Protein AF-A0A817GU40-F1 (afdb_monomer_lite)

Structure (mmCIF, N/CA/C/O backbone):
data_AF-A0A817GU40-F1
#
_entry.id   AF-A0A817GU40-F1
#
loop_
_atom_site.group_PDB
_atom_site.id
_atom_site.type_symbol
_atom_site.label_atom_id
_atom_site.label_alt_id
_atom_site.label_comp_id
_atom_site.label_asym_id
_atom_site.label_entity_id
_atom_site.label_seq_id
_atom_site.pdbx_PDB_ins_code
_atom_site.Cartn_x
_atom_site.Cartn_y
_atom_site.Cartn_z
_atom_site.occupancy
_atom_site.B_iso_or_equiv
_atom_site.auth_seq_id
_atom_site.auth_comp_id
_atom_site.auth_asym_id
_atom_site.auth_atom_id
_atom_site.pdbx_PDB_model_num
ATOM 1 N N . MET A 1 1 ? -4.614 10.550 -30.739 1.00 41.94 1 MET A N 1
ATOM 2 C CA . MET A 1 1 ? -3.796 9.346 -31.024 1.00 41.94 1 MET A CA 1
ATOM 3 C C . MET A 1 1 ? -3.714 8.613 -29.701 1.00 41.94 1 MET A C 1
ATOM 5 O O . MET A 1 1 ? -2.741 8.742 -28.977 1.00 41.94 1 MET A O 1
ATOM 9 N N . ASP A 1 2 ? -4.815 7.974 -29.325 1.00 48.62 2 ASP A N 1
ATOM 10 C CA . ASP A 1 2 ? -5.115 7.648 -27.931 1.00 48.62 2 ASP A CA 1
ATOM 11 C C . ASP A 1 2 ? -4.964 6.144 -27.750 1.00 48.62 2 ASP A C 1
ATOM 13 O O . ASP A 1 2 ? -5.931 5.393 -27.686 1.00 48.62 2 ASP A O 1
ATOM 17 N N . ASN A 1 3 ? -3.714 5.684 -27.734 1.00 46.31 3 ASN A N 1
ATOM 18 C CA . ASN A 1 3 ? -3.408 4.315 -27.334 1.00 46.31 3 ASN A CA 1
ATOM 19 C C . ASN A 1 3 ? -3.334 4.260 -25.803 1.00 46.31 3 ASN A C 1
ATOM 21 O O . ASN A 1 3 ? -2.267 4.045 -25.232 1.00 46.31 3 ASN A O 1
ATOM 25 N N . ASN A 1 4 ? -4.475 4.484 -25.144 1.00 54.88 4 ASN A N 1
ATOM 26 C CA . ASN A 1 4 ? -4.633 4.273 -23.706 1.00 54.88 4 ASN A CA 1
ATOM 27 C C . ASN A 1 4 ? -4.653 2.771 -23.425 1.00 54.88 4 ASN A C 1
ATOM 29 O O . ASN A 1 4 ? -5.698 2.143 -23.293 1.00 54.88 4 ASN A O 1
ATOM 33 N N . ASN A 1 5 ? -3.461 2.193 -23.349 1.00 58.88 5 ASN A N 1
ATOM 34 C CA . ASN A 1 5 ? -3.230 0.895 -22.734 1.00 58.88 5 ASN A CA 1
ATOM 35 C C . ASN A 1 5 ? -2.968 1.110 -21.232 1.00 58.88 5 ASN A C 1
ATOM 37 O O . ASN A 1 5 ? -1.946 0.664 -20.707 1.00 58.88 5 ASN A O 1
ATOM 41 N N . ASP A 1 6 ? -3.840 1.873 -20.557 1.00 68.94 6 ASP A N 1
ATOM 42 C CA . ASP A 1 6 ? -3.722 2.050 -19.112 1.00 68.94 6 ASP A CA 1
ATOM 43 C C . ASP A 1 6 ? -4.147 0.743 -18.446 1.00 68.94 6 ASP A C 1
ATOM 45 O O . ASP A 1 6 ? -5.315 0.350 -18.443 1.00 68.94 6 ASP A O 1
ATOM 49 N N . LYS A 1 7 ? -3.145 -0.021 -18.017 1.00 85.25 7 LYS A N 1
ATOM 50 C CA . LYS A 1 7 ? -3.371 -1.276 -17.317 1.00 85.25 7 LYS A CA 1
ATOM 51 C C . LYS A 1 7 ? -3.663 -0.932 -15.873 1.00 85.25 7 LYS A C 1
ATOM 53 O O . LYS A 1 7 ? -2.782 -0.472 -15.153 1.00 85.25 7 LYS A O 1
ATOM 58 N N . GLU A 1 8 ? -4.877 -1.234 -15.449 1.00 89.00 8 GLU A N 1
ATOM 59 C CA . GLU A 1 8 ? -5.270 -1.061 -14.062 1.00 89.00 8 GLU A CA 1
ATOM 60 C C . GLU A 1 8 ? -4.788 -2.239 -13.213 1.00 89.00 8 GLU A C 1
ATOM 62 O O . GLU A 1 8 ? -4.920 -3.414 -13.566 1.00 89.00 8 GLU A O 1
ATOM 67 N N . TYR A 1 9 ? -4.244 -1.912 -12.052 1.00 90.38 9 TYR A N 1
ATOM 68 C CA . TYR A 1 9 ? -3.688 -2.839 -11.091 1.00 90.38 9 TYR A CA 1
ATOM 69 C C . TYR A 1 9 ? -4.428 -2.727 -9.765 1.00 90.38 9 TYR A C 1
ATOM 71 O O . TYR A 1 9 ? -4.554 -1.650 -9.183 1.00 90.38 9 TYR A O 1
ATOM 79 N N . LYS A 1 10 ? -4.878 -3.869 -9.245 1.00 91.25 10 LYS A N 1
ATOM 80 C CA . LYS A 1 10 ? -5.510 -3.952 -7.929 1.00 91.25 10 LYS A CA 1
ATOM 81 C C . LYS A 1 10 ? -4.462 -4.250 -6.863 1.00 91.25 10 LYS A C 1
ATOM 83 O O . LYS A 1 10 ? -3.888 -5.337 -6.838 1.00 91.25 10 LYS A O 1
ATOM 88 N N . VAL A 1 11 ? -4.265 -3.313 -5.945 1.00 90.62 11 VAL A N 1
ATOM 89 C CA . VAL A 1 11 ? -3.376 -3.462 -4.793 1.00 90.62 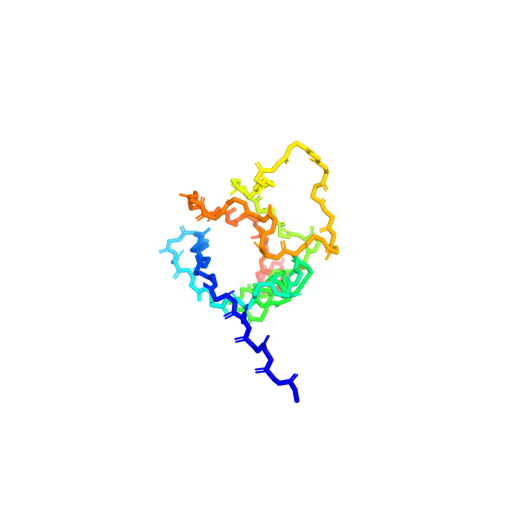11 VAL A CA 1
ATOM 90 C C . VAL A 1 11 ? -4.207 -3.754 -3.553 1.00 90.62 11 VAL A C 1
ATOM 92 O O . VAL A 1 11 ? -5.094 -2.981 -3.199 1.00 90.62 11 VAL A O 1
ATOM 95 N N . VAL A 1 12 ? -3.915 -4.867 -2.877 1.00 91.88 12 VAL A N 1
ATOM 96 C CA . VAL A 1 12 ? -4.544 -5.218 -1.596 1.00 91.88 12 VAL A CA 1
ATOM 97 C C . VAL A 1 12 ? -3.549 -4.969 -0.470 1.00 91.88 12 VAL A C 1
ATOM 99 O O . VAL A 1 12 ? -2.521 -5.646 -0.378 1.00 91.88 12 VAL A O 1
ATOM 102 N N . LEU A 1 13 ? -3.883 -4.011 0.390 1.00 92.88 13 LEU A N 1
ATOM 103 C CA . LEU A 1 13 ? -3.096 -3.605 1.542 1.00 92.88 13 LEU A CA 1
ATOM 104 C C . LEU A 1 13 ? -3.802 -4.013 2.833 1.00 92.88 13 LEU A C 1
ATOM 106 O O . LEU A 1 13 ? -4.922 -3.597 3.112 1.00 92.88 13 LEU A O 1
ATOM 110 N N . LYS A 1 14 ? -3.133 -4.816 3.650 1.00 92.44 14 LYS A N 1
ATOM 111 C CA . LYS A 1 14 ? -3.584 -5.171 4.993 1.00 92.44 14 LYS A CA 1
ATOM 112 C C . LYS A 1 14 ? -3.015 -4.202 6.008 1.00 92.44 14 LYS A C 1
ATOM 114 O O . LYS A 1 14 ? -1.799 -4.093 6.124 1.00 92.44 14 LYS A O 1
ATOM 119 N N . TRP A 1 15 ? -3.884 -3.573 6.785 1.00 90.31 15 TRP A N 1
ATOM 120 C CA . TRP A 1 15 ? -3.498 -2.725 7.904 1.00 90.31 15 TRP A CA 1
ATOM 121 C C . TRP A 1 15 ? -4.319 -3.106 9.135 1.00 90.31 15 TRP A C 1
ATOM 123 O O . TRP A 1 15 ? -5.547 -3.041 9.118 1.00 90.31 15 TRP A O 1
ATOM 133 N N . ASN A 1 16 ? -3.657 -3.546 10.209 1.00 84.25 16 ASN A N 1
ATOM 134 C CA . ASN A 1 16 ? -4.315 -4.119 11.388 1.00 84.25 16 ASN A CA 1
ATOM 135 C C . ASN A 1 16 ? -5.307 -5.243 11.015 1.00 84.25 16 ASN A C 1
ATOM 137 O O . ASN A 1 16 ? -4.905 -6.291 10.508 1.00 84.25 16 ASN A O 1
ATOM 141 N N . LYS A 1 17 ? -6.603 -5.031 11.271 1.00 85.31 17 LYS A N 1
ATOM 142 C CA . LYS A 1 17 ? -7.705 -5.951 10.942 1.00 85.31 17 LYS A CA 1
ATOM 143 C C . LYS A 1 17 ? -8.492 -5.510 9.700 1.00 85.31 17 LYS A C 1
ATOM 145 O O . LYS A 1 17 ? -9.526 -6.099 9.405 1.00 85.31 17 LYS A O 1
ATOM 150 N N . LEU A 1 18 ? -8.019 -4.480 8.998 1.00 87.50 18 LEU A N 1
ATOM 151 C CA . LEU A 1 18 ? -8.651 -3.900 7.818 1.00 87.50 18 LEU A CA 1
ATOM 152 C C . LEU A 1 18 ? -7.900 -4.306 6.543 1.00 87.50 18 LEU A C 1
ATOM 154 O O . LEU A 1 18 ? -6.674 -4.447 6.526 1.00 87.50 18 LEU A O 1
ATOM 158 N N . GLU A 1 19 ? -8.655 -4.483 5.462 1.00 91.75 19 GLU A N 1
ATOM 159 C CA . GLU A 1 19 ? -8.138 -4.677 4.106 1.00 91.75 19 GLU A CA 1
ATOM 160 C C . GLU A 1 19 ? -8.542 -3.467 3.258 1.00 91.75 19 GLU A C 1
ATOM 162 O O . GLU A 1 19 ? -9.723 -3.236 3.010 1.00 91.75 19 GLU A O 1
ATOM 167 N N . LEU A 1 20 ? -7.547 -2.696 2.827 1.00 91.19 20 LEU A N 1
ATOM 168 C CA . LEU A 1 20 ? -7.698 -1.568 1.918 1.00 91.19 20 LEU A CA 1
ATOM 169 C C . LEU A 1 20 ? -7.371 -2.026 0.500 1.00 91.19 20 LEU A C 1
ATOM 171 O O . LEU A 1 20 ? -6.432 -2.794 0.273 1.00 91.19 20 LEU A O 1
ATOM 175 N N . ILE A 1 21 ? -8.165 -1.568 -0.458 1.00 92.25 21 ILE A N 1
ATOM 176 C CA . ILE A 1 21 ? -8.031 -1.937 -1.863 1.00 92.25 21 ILE A CA 1
ATOM 177 C C . ILE A 1 21 ? -7.844 -0.654 -2.659 1.00 92.25 21 ILE A C 1
ATOM 179 O O . ILE A 1 21 ? -8.713 0.212 -2.631 1.00 92.25 21 ILE A O 1
ATOM 183 N N . PHE A 1 22 ? -6.739 -0.568 -3.392 1.00 91.38 22 PHE A N 1
ATOM 184 C CA . PHE A 1 22 ? -6.431 0.557 -4.268 1.00 91.38 22 PHE A CA 1
ATOM 185 C C . PHE A 1 22 ? -6.418 0.074 -5.715 1.00 91.38 22 PHE A C 1
ATOM 187 O O . PHE A 1 22 ? -5.776 -0.931 -6.025 1.00 91.38 22 PHE A O 1
ATOM 194 N N . ASN A 1 23 ? -7.128 0.778 -6.594 1.00 92.06 23 ASN A N 1
ATOM 195 C CA . ASN A 1 23 ? -7.062 0.547 -8.034 1.00 92.06 23 ASN A CA 1
ATOM 196 C C . ASN A 1 23 ? -6.127 1.595 -8.618 1.00 92.06 23 ASN A C 1
ATOM 198 O O . ASN A 1 23 ? -6.403 2.789 -8.523 1.00 92.06 23 ASN A O 1
ATOM 202 N N . LEU A 1 24 ? -4.999 1.147 -9.158 1.00 90.94 24 LEU A N 1
ATOM 203 C CA . LEU A 1 24 ? -3.960 2.026 -9.654 1.00 90.94 24 LEU A CA 1
ATOM 204 C C . LEU A 1 24 ? -3.719 1.812 -11.141 1.00 90.94 24 LEU A C 1
ATOM 206 O O . LEU A 1 24 ? -3.520 0.689 -11.583 1.00 90.94 24 LEU A O 1
ATOM 210 N N . GLN A 1 25 ? -3.656 2.903 -11.886 1.00 92.31 25 GLN A N 1
ATOM 211 C CA . GLN A 1 25 ? -3.135 2.937 -13.244 1.00 92.31 25 GLN A CA 1
ATOM 212 C C . GLN A 1 25 ? -1.658 2.520 -13.292 1.00 92.31 25 GLN A C 1
ATOM 214 O O . GLN A 1 25 ? -0.898 2.787 -12.353 1.00 92.31 25 GLN A O 1
ATOM 219 N N . SER A 1 26 ? -1.234 1.910 -14.397 1.00 90.44 26 SER A N 1
ATOM 220 C CA . SER A 1 26 ? 0.139 1.413 -14.592 1.00 90.44 26 SER A CA 1
ATOM 221 C C . SER A 1 26 ? 1.196 2.516 -14.538 1.00 90.44 26 SER A C 1
ATOM 223 O O . SER A 1 26 ? 2.335 2.264 -14.145 1.00 90.44 26 SER A O 1
ATOM 225 N N . THR A 1 27 ? 0.798 3.731 -14.912 1.00 91.00 27 THR A N 1
ATOM 226 C CA . THR A 1 27 ? 1.624 4.942 -14.972 1.00 91.00 27 THR A CA 1
ATOM 227 C C . THR A 1 27 ? 1.812 5.617 -13.615 1.00 91.00 27 THR A C 1
ATOM 229 O O . THR A 1 27 ? 2.737 6.415 -13.455 1.00 91.00 27 THR A O 1
ATOM 232 N N . GLN A 1 28 ? 0.971 5.295 -12.627 1.00 92.50 28 GLN A N 1
ATOM 233 C CA . GLN A 1 28 ? 1.125 5.833 -11.279 1.00 92.50 28 GLN A CA 1
ATOM 234 C C . GLN A 1 28 ? 2.387 5.284 -10.623 1.00 92.50 28 GLN A C 1
ATOM 236 O O . GLN A 1 28 ? 2.873 4.201 -10.954 1.00 92.50 28 GLN A O 1
ATOM 241 N N . THR A 1 29 ? 2.921 6.044 -9.673 1.00 93.44 29 THR A N 1
ATOM 242 C CA . THR A 1 29 ? 4.172 5.707 -8.993 1.00 93.44 29 THR A CA 1
ATOM 243 C C . THR A 1 29 ? 3.926 5.175 -7.586 1.00 93.44 29 THR A C 1
ATOM 245 O O . THR A 1 29 ? 2.843 5.308 -7.013 1.00 93.44 29 THR A O 1
ATOM 248 N N . SER A 1 30 ? 4.960 4.590 -6.988 1.00 90.88 30 SER A N 1
ATOM 249 C CA . SER A 1 30 ? 4.933 4.173 -5.588 1.00 90.88 30 SER A CA 1
ATOM 250 C C . SER A 1 30 ? 4.702 5.356 -4.636 1.00 90.88 30 SER A C 1
ATOM 252 O O . SER A 1 30 ? 4.116 5.165 -3.571 1.00 90.88 30 SER A O 1
ATOM 254 N N . SER A 1 31 ? 5.109 6.575 -5.019 1.00 92.38 31 SER A N 1
ATOM 255 C CA . SER A 1 31 ? 4.809 7.797 -4.267 1.00 92.38 31 SER A CA 1
ATOM 256 C C . SER A 1 31 ? 3.308 8.086 -4.231 1.00 92.38 31 SER A C 1
ATOM 258 O O . SER A 1 31 ? 2.771 8.351 -3.158 1.00 92.38 31 SER A O 1
ATOM 260 N N . GLU A 1 32 ? 2.621 7.948 -5.368 1.00 92.94 32 GLU A N 1
ATOM 261 C CA . GLU A 1 32 ? 1.164 8.127 -5.451 1.00 92.94 32 GLU A CA 1
ATOM 262 C C . GLU A 1 32 ? 0.433 7.084 -4.595 1.00 92.94 32 GLU A C 1
ATOM 264 O O . GLU A 1 32 ? -0.455 7.432 -3.820 1.00 92.94 32 GLU A O 1
ATOM 269 N N . LEU A 1 33 ? 0.866 5.814 -4.634 1.00 91.69 33 LEU A N 1
ATOM 270 C CA . LEU A 1 33 ? 0.327 4.771 -3.749 1.00 91.69 33 LEU A CA 1
ATOM 271 C C . LEU A 1 33 ? 0.469 5.164 -2.270 1.00 91.69 33 LEU A C 1
ATOM 273 O O . LEU A 1 33 ? -0.483 5.015 -1.510 1.00 91.69 33 LEU A O 1
ATOM 277 N N . LYS A 1 34 ? 1.631 5.677 -1.849 1.00 92.19 34 LYS A N 1
ATOM 278 C CA . LYS A 1 34 ? 1.830 6.130 -0.463 1.00 92.19 34 LYS A CA 1
ATOM 279 C C . LYS A 1 34 ? 0.926 7.308 -0.098 1.00 92.19 34 LYS A C 1
ATOM 281 O O . LYS A 1 34 ? 0.446 7.360 1.033 1.00 92.19 34 LYS A O 1
ATOM 286 N N . SER A 1 35 ? 0.679 8.226 -1.031 1.00 93.00 35 SER A N 1
ATOM 287 C CA . SER A 1 35 ? -0.259 9.335 -0.826 1.00 93.00 35 SER A CA 1
ATOM 288 C C . SER A 1 35 ? -1.682 8.819 -0.603 1.00 93.00 35 SER A C 1
ATOM 290 O O . SER A 1 35 ? -2.316 9.172 0.383 1.00 93.00 35 SER A O 1
ATOM 292 N N . LEU A 1 36 ? -2.143 7.883 -1.434 1.00 92.75 36 LEU A N 1
ATOM 293 C CA . LEU A 1 36 ? -3.466 7.265 -1.285 1.00 92.75 36 LEU A CA 1
ATOM 294 C C . LEU A 1 36 ? -3.605 6.488 0.031 1.00 92.75 36 LEU A C 1
ATOM 296 O O . LEU A 1 36 ? -4.661 6.488 0.659 1.00 92.75 36 LEU A O 1
ATOM 300 N N . ILE A 1 37 ? -2.534 5.827 0.476 1.00 92.19 37 ILE A N 1
ATOM 301 C CA . ILE A 1 37 ? -2.510 5.172 1.788 1.00 92.19 37 ILE A CA 1
ATOM 302 C C . ILE A 1 37 ? -2.650 6.210 2.899 1.00 92.19 37 ILE A C 1
ATOM 304 O O . ILE A 1 37 ? -3.422 5.988 3.826 1.00 92.19 37 ILE A O 1
ATOM 308 N N . TYR A 1 38 ? -1.946 7.340 2.796 1.00 92.81 38 TYR A N 1
ATOM 309 C CA . TYR A 1 38 ? -2.047 8.421 3.770 1.00 92.81 38 TYR A CA 1
ATOM 310 C C . TYR A 1 38 ? -3.478 8.952 3.878 1.00 92.81 38 TYR A C 1
ATOM 312 O O . TYR A 1 38 ? -3.983 9.063 4.988 1.00 92.81 38 TYR A O 1
ATOM 320 N N . GLU A 1 39 ? -4.163 9.185 2.759 1.00 90.81 39 GLU A N 1
ATOM 321 C CA . GLU A 1 39 ? -5.556 9.653 2.772 1.00 90.81 39 GLU A CA 1
ATOM 322 C C . GLU A 1 39 ? -6.517 8.671 3.462 1.00 90.81 39 GLU A C 1
ATOM 324 O O . GLU A 1 39 ? -7.502 9.089 4.060 1.00 90.81 39 GLU A O 1
ATOM 329 N N . GLN A 1 40 ? -6.218 7.367 3.422 1.00 89.69 40 GLN A N 1
ATOM 330 C CA . GLN A 1 40 ? -7.065 6.331 4.018 1.00 89.69 40 GLN A CA 1
ATOM 331 C C . GLN A 1 40 ? -6.688 5.956 5.455 1.00 89.69 40 GLN A C 1
ATOM 333 O O . GLN A 1 40 ? -7.538 5.462 6.196 1.00 89.69 40 GLN A O 1
ATOM 338 N N . THR A 1 41 ? -5.417 6.093 5.841 1.00 89.38 41 THR A N 1
ATOM 339 C CA . THR A 1 41 ? -4.918 5.625 7.145 1.00 89.38 41 THR A CA 1
ATOM 340 C C . THR A 1 41 ? -4.359 6.732 8.021 1.00 89.38 41 THR A C 1
ATOM 342 O O . THR A 1 41 ? -4.013 6.450 9.162 1.00 89.38 41 THR A O 1
ATOM 345 N N . HIS A 1 42 ? -4.179 7.944 7.497 1.00 90.00 42 HIS A N 1
ATOM 346 C CA . HIS A 1 42 ? -3.469 9.049 8.147 1.00 90.00 42 HIS A CA 1
ATOM 347 C C . HIS A 1 42 ? -2.062 8.663 8.639 1.00 90.00 42 HIS A C 1
ATOM 349 O O . HIS A 1 42 ? -1.564 9.201 9.621 1.00 90.00 42 HIS A O 1
ATOM 355 N N . ILE A 1 43 ? -1.404 7.698 7.982 1.00 90.44 43 ILE A N 1
ATOM 356 C CA . ILE A 1 43 ? -0.018 7.312 8.294 1.00 90.44 43 ILE A CA 1
ATOM 357 C C . ILE A 1 43 ? 0.883 8.028 7.305 1.00 90.44 43 ILE A C 1
ATOM 359 O O . ILE A 1 43 ? 0.799 7.756 6.108 1.00 90.44 43 ILE A O 1
ATOM 363 N N . LEU A 1 44 ? 1.754 8.913 7.787 1.00 89.94 44 LEU A N 1
ATOM 364 C CA . LEU A 1 44 ? 2.669 9.670 6.931 1.00 89.94 44 LEU A CA 1
ATOM 365 C C . LEU A 1 44 ? 3.472 8.746 5.994 1.00 89.94 44 LEU A C 1
ATOM 367 O O . LEU A 1 44 ? 3.958 7.714 6.459 1.00 89.94 44 LEU A O 1
ATOM 371 N N . PRO A 1 45 ? 3.698 9.114 4.717 1.00 90.50 45 PRO A N 1
ATOM 372 C CA . PRO A 1 45 ? 4.430 8.297 3.736 1.00 90.50 45 PRO A CA 1
ATOM 373 C C . PRO A 1 45 ? 5.794 7.762 4.197 1.00 90.50 45 PRO A C 1
ATOM 375 O O . PRO A 1 45 ? 6.228 6.697 3.752 1.00 90.50 45 PRO A O 1
ATOM 378 N N . ASP A 1 46 ? 6.468 8.499 5.081 1.00 88.19 46 ASP A N 1
ATOM 379 C CA . ASP A 1 46 ? 7.754 8.126 5.681 1.00 88.19 46 ASP A CA 1
ATOM 380 C C . ASP A 1 46 ? 7.609 7.075 6.803 1.00 88.19 46 ASP A C 1
ATOM 382 O O . ASP A 1 46 ? 8.462 6.211 6.989 1.00 88.19 46 ASP A O 1
ATOM 386 N N . GLN A 1 47 ? 6.469 7.080 7.501 1.00 88.88 47 GLN A N 1
ATOM 387 C CA . GLN A 1 47 ? 6.115 6.132 8.564 1.00 88.88 47 GLN A CA 1
ATOM 388 C C . GLN A 1 47 ? 5.406 4.871 8.035 1.00 88.88 47 GLN A C 1
ATOM 390 O O . GLN A 1 47 ? 5.159 3.931 8.793 1.00 88.88 47 GLN A O 1
ATOM 395 N N . GLN A 1 48 ? 5.090 4.820 6.736 1.00 90.94 48 GLN A N 1
ATOM 396 C CA . GLN A 1 48 ? 4.475 3.666 6.080 1.00 90.94 48 GLN A CA 1
ATOM 397 C C . GLN A 1 48 ? 5.515 2.582 5.759 1.00 90.94 48 GLN A C 1
ATOM 399 O O . GLN A 1 48 ? 6.231 2.637 4.755 1.00 90.94 48 GLN A O 1
ATOM 404 N N . LYS A 1 49 ? 5.558 1.523 6.568 1.00 90.50 49 LYS A N 1
ATOM 405 C CA . LYS A 1 49 ? 6.337 0.313 6.274 1.00 90.50 49 LYS A CA 1
ATOM 406 C C . LYS A 1 49 ? 5.494 -0.666 5.461 1.00 90.50 49 LYS A C 1
ATOM 408 O O . LYS A 1 49 ? 4.702 -1.424 6.018 1.00 90.50 49 LYS A O 1
ATOM 413 N N . LEU A 1 50 ? 5.689 -0.654 4.142 1.00 90.62 50 LEU A N 1
ATOM 414 C CA . LEU A 1 50 ? 5.036 -1.561 3.192 1.00 90.62 50 LEU A CA 1
ATOM 415 C C . LEU A 1 50 ? 5.807 -2.882 3.087 1.00 90.62 50 LEU A C 1
ATOM 417 O O . LEU A 1 50 ? 6.793 -3.006 2.362 1.00 90.62 50 LEU A O 1
ATOM 421 N N . MET A 1 51 ? 5.359 -3.889 3.825 1.00 89.62 51 MET A N 1
ATOM 422 C CA . MET A 1 51 ? 5.945 -5.225 3.829 1.00 89.62 51 MET A CA 1
ATOM 423 C C . MET A 1 51 ? 5.351 -6.073 2.705 1.00 89.62 51 MET A C 1
ATOM 425 O O . MET A 1 51 ? 4.137 -6.119 2.519 1.00 89.62 51 MET A O 1
ATOM 429 N N . GLY A 1 52 ? 6.208 -6.780 1.970 1.00 87.12 52 GLY A N 1
ATOM 430 C CA . GLY A 1 52 ? 5.789 -7.637 0.856 1.00 87.12 52 GLY A CA 1
ATOM 431 C C . GLY A 1 52 ? 5.682 -6.920 -0.491 1.00 87.12 52 GLY A C 1
ATOM 432 O O . GLY A 1 52 ? 5.500 -7.594 -1.499 1.00 87.12 52 GLY A O 1
ATOM 433 N N . LEU A 1 53 ? 5.867 -5.595 -0.535 1.00 89.06 53 LEU A N 1
ATOM 434 C CA . LEU A 1 53 ? 6.003 -4.865 -1.791 1.00 89.06 53 LEU A CA 1
ATOM 435 C C . LEU A 1 53 ? 7.421 -5.045 -2.347 1.00 89.06 53 LEU A C 1
ATOM 437 O O . LEU A 1 53 ? 8.406 -4.741 -1.675 1.00 89.06 53 LEU A O 1
ATOM 441 N N . LYS A 1 54 ? 7.523 -5.570 -3.567 1.00 89.44 54 LYS A N 1
ATOM 442 C CA . LYS A 1 54 ? 8.790 -5.807 -4.271 1.00 89.44 54 LYS A CA 1
ATOM 443 C C . LYS A 1 54 ? 8.641 -5.427 -5.736 1.00 89.44 54 LYS A C 1
ATOM 445 O O . LYS A 1 54 ? 7.524 -5.354 -6.236 1.00 89.44 54 LYS A O 1
ATOM 450 N N . LEU A 1 55 ? 9.759 -5.234 -6.423 1.00 91.00 55 LEU A N 1
ATOM 451 C CA . LEU A 1 55 ? 9.779 -5.116 -7.878 1.00 91.00 55 LEU A CA 1
ATOM 452 C C . LEU A 1 55 ? 9.576 -6.490 -8.540 1.00 91.00 55 LEU A C 1
ATOM 454 O O . LEU A 1 55 ? 9.904 -7.526 -7.955 1.00 91.00 55 LEU A O 1
ATOM 458 N N . LYS A 1 56 ? 9.044 -6.504 -9.767 1.00 90.06 56 LYS A N 1
ATOM 459 C CA . LYS A 1 56 ? 8.981 -7.701 -10.6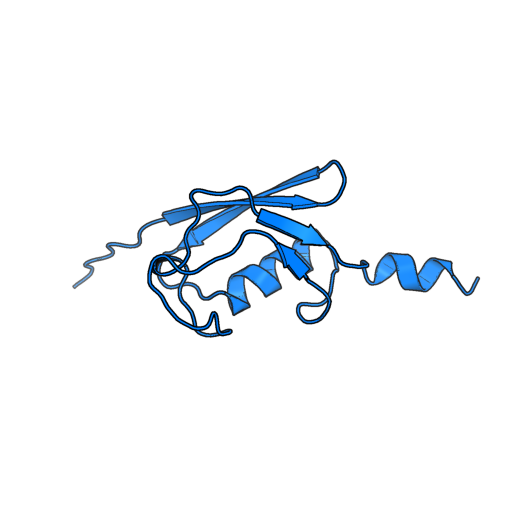27 1.00 90.06 56 LYS A CA 1
ATOM 460 C C . LYS A 1 56 ? 10.376 -8.142 -11.083 1.00 90.06 56 LYS A C 1
ATOM 462 O O . LYS A 1 56 ? 10.613 -9.331 -11.279 1.00 90.06 56 LYS A O 1
ATOM 467 N N . THR A 1 57 ? 11.289 -7.189 -11.239 1.00 88.81 57 THR A N 1
ATOM 468 C CA . THR A 1 57 ? 12.684 -7.378 -11.651 1.00 88.81 57 THR A CA 1
ATOM 469 C C . THR A 1 57 ? 13.639 -7.031 -10.501 1.00 88.81 57 THR A C 1
ATOM 471 O O . THR A 1 57 ? 13.262 -6.306 -9.581 1.00 88.81 57 THR A O 1
ATOM 474 N N . PRO A 1 58 ? 14.875 -7.558 -10.488 1.00 88.12 58 PRO A N 1
ATOM 475 C CA . PRO A 1 58 ? 15.860 -7.187 -9.475 1.00 88.12 58 PRO A CA 1
ATOM 476 C C . PRO A 1 58 ? 16.205 -5.693 -9.570 1.00 88.12 58 PRO A C 1
ATOM 478 O O . PRO A 1 58 ? 16.574 -5.204 -10.634 1.00 88.12 58 PRO A O 1
ATOM 481 N N . GLY A 1 59 ? 16.105 -4.978 -8.449 1.00 88.06 59 GLY A N 1
ATOM 482 C CA . GLY A 1 59 ? 16.383 -3.546 -8.377 1.00 88.06 59 GLY A CA 1
ATOM 483 C C . GLY A 1 59 ? 15.980 -2.937 -7.036 1.00 88.06 59 GLY A C 1
ATOM 484 O O . GLY A 1 59 ? 15.526 -3.638 -6.127 1.00 88.06 59 GLY A O 1
ATOM 485 N N . THR A 1 60 ? 16.132 -1.618 -6.932 1.00 87.94 60 THR A N 1
ATOM 486 C CA . THR A 1 60 ? 15.741 -0.840 -5.752 1.00 87.94 60 THR A CA 1
ATOM 487 C C . THR A 1 60 ? 14.398 -0.175 -6.005 1.00 87.94 60 THR A C 1
ATOM 489 O O . THR A 1 60 ? 14.240 0.546 -6.985 1.00 87.94 60 THR A O 1
ATOM 492 N N . LEU A 1 61 ? 13.439 -0.393 -5.107 1.00 87.62 61 LEU A N 1
ATOM 493 C CA . LEU A 1 61 ? 12.170 0.326 -5.133 1.00 87.62 61 LEU A CA 1
ATOM 494 C C . LEU A 1 61 ? 12.412 1.790 -4.747 1.00 87.62 61 LEU A C 1
ATOM 496 O O . LEU A 1 61 ? 12.914 2.071 -3.659 1.00 87.62 61 LEU A O 1
ATOM 500 N N . THR A 1 62 ? 12.044 2.711 -5.631 1.00 89.69 62 THR A N 1
ATOM 501 C CA . THR A 1 62 ? 12.143 4.160 -5.425 1.00 89.69 62 THR A CA 1
ATOM 502 C C . THR A 1 62 ? 10.756 4.793 -5.471 1.00 89.69 62 THR A C 1
ATOM 504 O O . THR A 1 62 ? 9.788 4.170 -5.910 1.00 89.69 62 THR A O 1
ATOM 507 N N . ASN A 1 63 ? 10.647 6.059 -5.063 1.00 86.69 63 ASN A N 1
ATOM 508 C CA . ASN A 1 63 ? 9.409 6.842 -5.162 1.00 86.69 63 ASN A CA 1
ATOM 509 C C . ASN A 1 63 ? 8.907 7.018 -6.607 1.00 86.69 63 ASN A C 1
ATOM 511 O O . ASN A 1 63 ? 7.729 7.285 -6.809 1.00 86.69 63 ASN A O 1
ATOM 515 N N . THR A 1 64 ? 9.785 6.857 -7.600 1.00 89.88 64 THR A N 1
ATOM 516 C CA . THR A 1 64 ? 9.458 6.978 -9.028 1.00 89.88 64 THR A CA 1
ATOM 517 C C . THR A 1 64 ? 9.140 5.63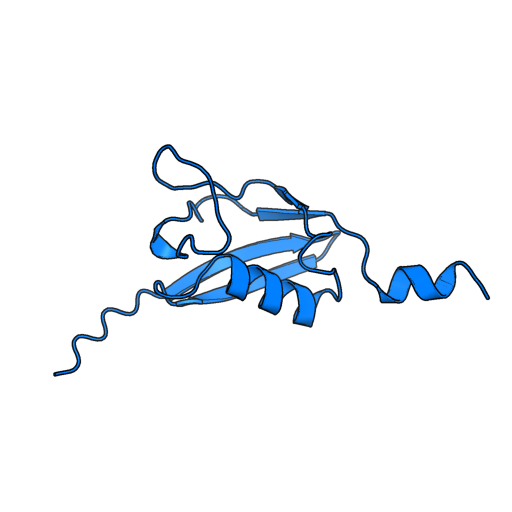9 -9.685 1.00 89.88 64 THR A C 1
ATOM 519 O O . THR A 1 64 ? 8.735 5.626 -10.842 1.00 89.88 64 THR A O 1
ATOM 522 N N . THR A 1 65 ? 9.333 4.517 -8.981 1.00 92.12 65 THR A N 1
ATOM 523 C CA . THR A 1 65 ? 8.945 3.189 -9.465 1.00 92.12 65 THR A CA 1
ATOM 524 C C . THR A 1 65 ? 7.466 3.192 -9.813 1.00 92.12 65 THR A C 1
ATOM 526 O O . THR A 1 65 ? 6.633 3.543 -8.974 1.00 92.12 65 THR A O 1
ATOM 529 N N . THR A 1 66 ? 7.147 2.774 -11.032 1.00 92.44 66 THR A N 1
ATOM 530 C CA . THR A 1 66 ? 5.7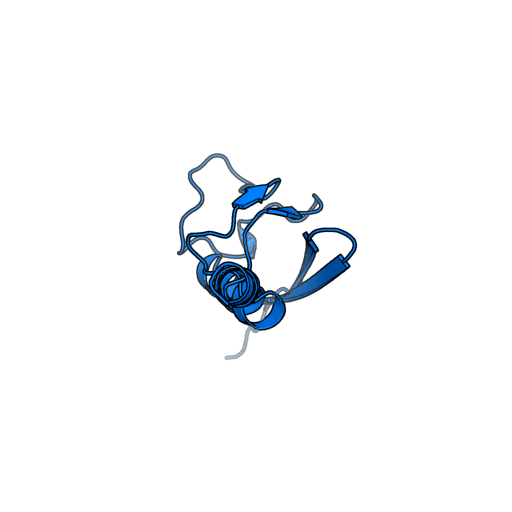62 2.703 -11.501 1.00 92.44 66 THR A CA 1
ATOM 531 C C . THR A 1 66 ? 5.055 1.461 -10.974 1.00 92.44 66 THR A C 1
ATOM 533 O O . THR A 1 66 ? 5.687 0.461 -10.633 1.00 92.44 66 THR A O 1
ATOM 536 N N . VAL A 1 67 ? 3.727 1.496 -10.915 1.00 91.25 67 VAL A N 1
ATOM 537 C CA . VAL A 1 67 ? 2.918 0.356 -10.464 1.00 91.25 67 VAL A CA 1
ATOM 538 C C . VAL A 1 67 ? 3.111 -0.862 -11.368 1.00 91.25 67 VAL A C 1
ATOM 540 O O . VAL A 1 67 ? 3.115 -1.991 -10.876 1.00 91.25 67 VAL A O 1
ATOM 543 N N . ASP A 1 68 ? 3.356 -0.650 -12.664 1.00 91.44 68 ASP A N 1
ATOM 544 C CA . ASP A 1 68 ? 3.675 -1.733 -13.598 1.00 91.44 68 ASP A CA 1
ATOM 545 C C . ASP A 1 68 ? 4.932 -2.518 -13.195 1.00 91.44 68 ASP A C 1
AT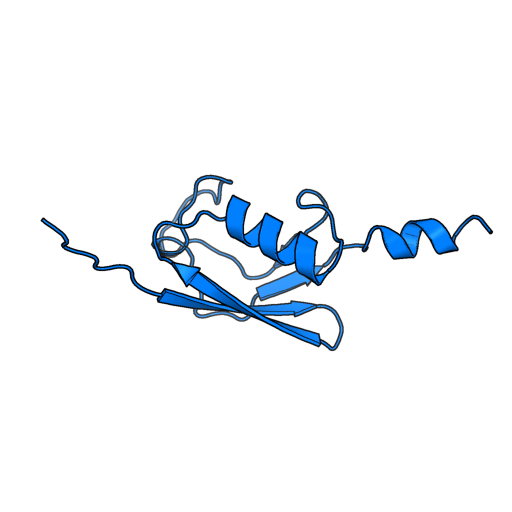OM 547 O O . ASP A 1 68 ? 5.000 -3.728 -13.403 1.00 91.44 68 ASP A O 1
ATOM 551 N N . GLU A 1 69 ? 5.899 -1.877 -12.545 1.00 91.25 69 GLU A N 1
ATOM 552 C CA . GLU A 1 69 ? 7.135 -2.524 -12.102 1.00 91.25 69 GLU A CA 1
ATOM 553 C C . GLU A 1 69 ? 6.983 -3.259 -10.762 1.00 91.25 69 GLU A C 1
ATOM 555 O O . GLU A 1 69 ? 7.865 -4.032 -10.377 1.00 91.25 69 GLU A O 1
ATOM 560 N N . LEU A 1 70 ? 5.866 -3.071 -10.052 1.00 90.12 70 LEU A N 1
ATOM 561 C CA . LEU A 1 70 ? 5.613 -3.677 -8.746 1.00 90.12 70 LEU A CA 1
ATOM 562 C C . LEU A 1 70 ? 5.057 -5.099 -8.880 1.00 90.12 70 LEU A C 1
ATOM 564 O O . LEU A 1 70 ? 4.154 -5.393 -9.663 1.00 90.12 70 LEU A O 1
ATOM 568 N N . ASN A 1 71 ? 5.565 -6.014 -8.060 1.00 89.81 71 ASN A N 1
ATOM 569 C CA . ASN A 1 71 ? 5.004 -7.348 -7.919 1.00 89.81 71 ASN A CA 1
ATOM 570 C C . ASN A 1 71 ? 3.807 -7.309 -6.963 1.00 89.81 71 ASN A C 1
ATOM 572 O O . ASN A 1 71 ? 3.955 -7.400 -5.745 1.00 89.81 71 ASN A O 1
ATOM 576 N N . LEU A 1 72 ? 2.614 -7.197 -7.543 1.00 85.25 72 LEU A N 1
ATOM 577 C CA . LEU A 1 72 ? 1.339 -7.126 -6.825 1.00 85.25 72 LEU A CA 1
ATOM 578 C C . LEU A 1 72 ? 0.681 -8.496 -6.605 1.00 85.25 72 LEU A C 1
ATOM 580 O O . LEU A 1 72 ? -0.467 -8.577 -6.176 1.00 85.25 72 LEU A O 1
ATOM 584 N N . SER A 1 73 ? 1.403 -9.586 -6.880 1.00 80.81 73 SER A N 1
ATOM 585 C CA . SER A 1 73 ? 0.904 -10.952 -6.653 1.00 80.81 73 SER A CA 1
ATOM 586 C C . SER A 1 73 ? 0.791 -11.290 -5.161 1.00 80.81 73 SER A C 1
ATOM 588 O O . SER A 1 73 ? 0.149 -12.268 -4.782 1.00 80.81 73 SER A O 1
ATOM 590 N N . THR A 1 74 ? 1.436 -10.498 -4.302 1.00 78.75 74 THR A N 1
ATOM 591 C CA . THR A 1 74 ? 1.468 -10.673 -2.851 1.00 78.75 74 THR A CA 1
ATOM 592 C C . THR A 1 74 ? 0.614 -9.626 -2.150 1.00 78.75 74 THR A C 1
ATOM 594 O O . THR A 1 74 ? 0.614 -8.453 -2.518 1.00 78.75 74 THR A O 1
ATOM 597 N N . LYS A 1 75 ? -0.079 -10.037 -1.081 1.00 85.00 75 LYS A N 1
ATOM 598 C CA . LYS A 1 75 ? -0.741 -9.089 -0.178 1.00 85.00 75 LYS A CA 1
ATOM 599 C C . LYS A 1 75 ? 0.318 -8.218 0.490 1.00 85.00 75 LYS A C 1
ATOM 601 O O . LYS A 1 75 ? 1.250 -8.747 1.097 1.00 85.00 75 LYS A O 1
ATOM 606 N N . ILE A 1 76 ? 0.158 -6.904 0.393 1.00 92.06 76 ILE A N 1
ATOM 607 C CA . ILE A 1 76 ? 1.040 -5.950 1.062 1.00 92.06 76 ILE A CA 1
ATOM 608 C C . ILE A 1 76 ? 0.531 -5.786 2.492 1.00 92.06 76 ILE A C 1
ATOM 610 O O . ILE A 1 76 ? -0.675 -5.705 2.713 1.00 92.06 76 ILE A O 1
ATOM 614 N N . MET A 1 77 ? 1.428 -5.744 3.470 1.00 92.31 77 MET A N 1
ATOM 615 C CA . MET A 1 77 ? 1.086 -5.408 4.852 1.00 92.31 77 MET A CA 1
ATOM 616 C C . MET A 1 77 ? 1.643 -4.030 5.186 1.00 92.31 77 MET A C 1
ATOM 618 O O . MET A 1 77 ? 2.829 -3.781 4.991 1.00 92.31 77 MET A O 1
ATOM 622 N N . LEU A 1 78 ? 0.791 -3.143 5.687 1.00 92.81 78 LEU A N 1
ATOM 623 C CA . LEU A 1 78 ? 1.175 -1.835 6.193 1.00 92.81 78 LEU A CA 1
ATOM 624 C C . LEU A 1 78 ? 1.429 -1.925 7.695 1.00 92.81 78 LEU A C 1
ATOM 626 O O . LEU A 1 78 ? 0.561 -2.353 8.457 1.00 92.81 78 LEU A O 1
ATOM 630 N N . MET A 1 79 ? 2.594 -1.449 8.116 1.00 89.38 79 MET A N 1
ATOM 631 C CA . MET A 1 79 ? 2.851 -1.073 9.501 1.00 89.38 79 MET A CA 1
ATOM 632 C C . MET A 1 79 ? 3.172 0.415 9.569 1.00 89.38 79 MET A C 1
ATOM 634 O O . MET A 1 79 ? 3.976 0.910 8.787 1.00 89.38 79 MET A O 1
ATOM 638 N N . GLY A 1 80 ? 2.564 1.112 10.516 1.00 85.50 80 GLY A N 1
ATOM 639 C CA . GLY A 1 80 ? 2.793 2.530 10.756 1.00 85.50 80 GLY A CA 1
ATOM 640 C C . GLY A 1 80 ? 1.820 3.050 11.804 1.00 85.50 80 GLY A C 1
ATOM 641 O O . GLY A 1 80 ? 0.795 2.412 12.070 1.00 85.50 80 GLY A O 1
ATOM 642 N N . THR A 1 81 ? 2.165 4.181 12.405 1.00 80.62 81 THR A N 1
ATOM 643 C CA . THR A 1 81 ? 1.338 4.845 13.415 1.00 80.62 81 THR A CA 1
ATOM 644 C C . THR A 1 81 ? 0.566 5.974 12.737 1.00 80.62 81 THR A C 1
ATOM 646 O O . THR A 1 81 ? 1.203 6.809 12.090 1.00 80.62 81 THR A O 1
ATOM 649 N N . PRO A 1 82 ? -0.774 5.991 12.821 1.00 81.38 82 PRO A N 1
ATOM 650 C CA . PRO A 1 82 ? -1.559 7.089 12.275 1.00 81.38 82 PRO A CA 1
ATOM 651 C C . PRO A 1 82 ? -1.322 8.352 13.107 1.00 81.38 82 PRO A C 1
ATOM 653 O O . PRO A 1 82 ? -1.145 8.270 14.325 1.00 81.38 82 PRO A O 1
ATOM 656 N N . GLU A 1 83 ? -1.323 9.515 12.458 1.00 74.19 83 GLU A N 1
ATOM 657 C CA . GLU A 1 83 ? -1.088 10.804 13.119 1.00 74.19 83 GLU A CA 1
ATOM 658 C C . GLU A 1 83 ? -2.090 11.057 14.253 1.00 74.19 83 GLU A C 1
ATOM 660 O O . GLU A 1 83 ? -1.709 11.528 15.322 1.00 74.19 83 GLU A O 1
ATOM 665 N N . GLU A 1 84 ? -3.350 10.654 14.077 1.00 64.56 84 GLU A N 1
ATOM 666 C CA . GLU A 1 84 ? -4.392 10.842 15.092 1.00 64.56 84 GLU A CA 1
ATOM 667 C C . GLU A 1 84 ? -4.121 10.064 16.390 1.00 64.56 84 GLU A C 1
ATOM 669 O O . GLU A 1 84 ? -4.404 10.564 17.476 1.00 64.56 84 GLU A O 1
ATOM 674 N N . SER A 1 85 ? -3.477 8.891 16.327 1.00 58.31 85 SER A N 1
ATOM 675 C CA . SER A 1 85 ? -3.094 8.148 17.540 1.00 58.31 85 SER A CA 1
ATOM 676 C C . SER A 1 85 ? -1.972 8.822 18.338 1.00 58.31 85 SER A C 1
ATOM 678 O O . SER A 1 85 ? -1.753 8.467 19.493 1.00 58.31 85 SER A O 1
ATOM 680 N N . ILE A 1 86 ? -1.253 9.786 17.755 1.00 56.56 86 ILE A N 1
ATOM 681 C CA . ILE A 1 86 ? -0.210 10.549 18.458 1.00 56.56 86 ILE A CA 1
ATOM 682 C C . ILE A 1 86 ? -0.840 11.648 19.332 1.00 56.56 86 ILE A C 1
ATOM 684 O O . ILE A 1 86 ? -0.273 12.016 20.362 1.00 56.56 86 ILE A O 1
ATOM 688 N N . ILE A 1 87 ? -2.035 12.129 18.971 1.00 55.03 87 ILE A N 1
ATOM 689 C CA . ILE A 1 87 ? -2.748 13.191 19.698 1.00 55.03 87 ILE A CA 1
ATOM 690 C C . ILE A 1 87 ? -3.293 12.669 21.042 1.00 55.03 87 ILE A C 1
ATOM 692 O O . ILE A 1 87 ? -3.333 13.409 22.023 1.00 55.03 87 ILE A O 1
ATOM 696 N N . GLU A 1 88 ? -3.624 11.378 21.132 1.00 48.75 88 GLU A N 1
ATOM 697 C CA . GLU A 1 88 ? -4.237 10.775 22.327 1.00 48.7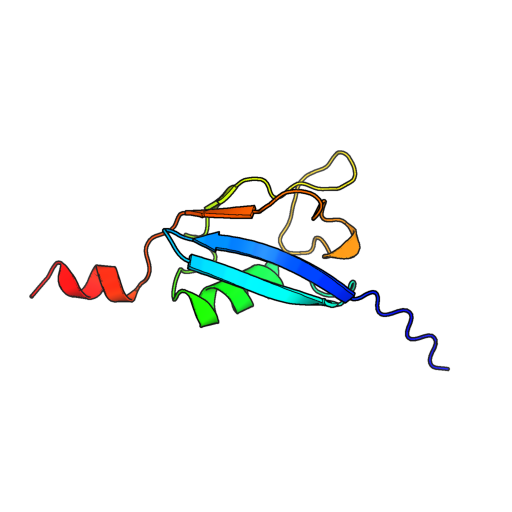5 88 GLU A CA 1
ATOM 698 C C . GLU A 1 88 ? -3.243 10.479 23.472 1.00 48.75 88 GLU A C 1
ATOM 700 O O . GLU A 1 88 ? -3.651 10.169 24.586 1.00 48.75 88 GLU A O 1
ATOM 705 N N . LEU A 1 89 ? -1.929 10.615 23.250 1.00 49.28 89 LEU A N 1
ATOM 706 C CA . LEU A 1 89 ? -0.902 10.334 24.269 1.00 49.28 89 LEU A CA 1
ATOM 707 C C . LEU A 1 89 ? -0.467 11.563 25.093 1.00 49.28 89 LEU A C 1
ATOM 709 O O . LEU A 1 89 ? 0.471 11.456 25.880 1.00 49.28 89 LEU A O 1
ATOM 713 N N . ASN A 1 90 ? -1.124 12.719 24.933 1.00 44.78 90 ASN A N 1
ATOM 714 C CA . ASN A 1 90 ? -0.792 13.954 25.664 1.00 44.78 90 ASN A CA 1
ATOM 715 C C . ASN A 1 90 ? -2.013 14.725 26.220 1.00 44.78 90 ASN A C 1
ATOM 717 O O . ASN A 1 90 ? -1.910 15.936 26.418 1.00 44.78 90 ASN A O 1
ATOM 721 N N . SER A 1 91 ? -3.159 14.070 26.458 1.00 45.56 91 SER A N 1
ATOM 722 C CA . SER A 1 91 ? -4.331 14.692 27.117 1.00 45.56 91 SER A CA 1
ATOM 723 C C . SER A 1 91 ? -4.564 14.168 28.529 1.00 45.56 91 SER A C 1
ATOM 725 O O . SER A 1 91 ? -4.394 12.947 28.736 1.00 45.56 91 SER A O 1
#

Secondary structure (DSSP, 8-state):
-------EEEEEEEETTEEEEEEEETT-BHHHHHHHHHHHH---TTT-EEET--BSSSS---TT-BGGGB-TTS-EEEE---HHHHHTT--

Sequence (91 aa):
MDNNNDKEYKVVLKWNKLELIFNLQSTQTSSELKSLIYEQTHILPDQQKLMGLKLKTPGTLTNTTTVDELNLSTKIMLMGTPEESIIELNS

Radius of gyration: 14.57 Å; chains: 1; bounding box: 25×26×58 Å

pLDDT: mean 83.88, std 13.87, range [41.94, 93.44]

Foldseek 3Di:
DDPPPFDWDWAWEDEDPDIDIDIDTQQAFPLVVLVVVCVVQQFHSVQWDWPPWDFPDDDDRDRNHGPNRIDRVDHIYTDGDHPVVVVVVPD